Protein AF-A0A9E5UJX3-F1 (afdb_monomer_lite)

Foldseek 3Di:
DDPDPDPPPPPPPDDDPVSVCVVVVHDDDPVNVVVVVVVVVVVVVVVVVVVVVVCVVVVVD

pLDDT: mean 80.97, std 16.16, range [43.59, 97.94]

Secondary structure (DSSP, 8-state):
----------------HHHHHHHHTS---HHHHHHHHHHHHHHHHHHHHHHHHHHHHHHT-

Structure (mmCIF, N/CA/C/O backbone):
data_AF-A0A9E5UJX3-F1
#
_entry.id   AF-A0A9E5UJX3-F1
#
loop_
_atom_site.group_PDB
_atom_site.id
_atom_site.type_symbol
_atom_site.label_atom_id
_atom_site.label_alt_id
_atom_site.label_comp_id
_atom_site.label_asym_id
_atom_site.label_entity_id
_atom_site.label_seq_id
_atom_site.pdbx_PDB_ins_code
_atom_site.Cartn_x
_atom_site.Cartn_y
_atom_site.Cartn_z
_atom_site.occupancy
_atom_site.B_iso_or_equiv
_atom_site.auth_seq_id
_atom_site.auth_comp_id
_atom_site.auth_asym_id
_atom_site.auth_atom_id
_atom_site.pdbx_PDB_model_num
ATOM 1 N N . MET A 1 1 ? 8.292 54.490 -33.295 1.00 43.59 1 MET A N 1
ATOM 2 C CA . MET A 1 1 ? 7.383 53.369 -33.595 1.00 43.59 1 MET A CA 1
ATOM 3 C C . MET A 1 1 ? 7.763 52.274 -32.627 1.00 43.59 1 MET A C 1
ATOM 5 O O . MET A 1 1 ? 8.896 51.826 -32.673 1.00 43.59 1 MET A O 1
ATOM 9 N N . SER A 1 2 ? 6.908 52.021 -31.641 1.00 48.94 2 SER A N 1
ATOM 10 C CA . SER A 1 2 ? 7.180 51.058 -30.577 1.00 48.94 2 SER A CA 1
ATOM 11 C C . SER A 1 2 ? 6.888 49.663 -31.109 1.00 48.94 2 SER A C 1
ATOM 13 O O . SER A 1 2 ? 5.736 49.382 -31.440 1.00 48.94 2 SER A O 1
ATOM 15 N N . ASP A 1 3 ? 7.912 48.818 -31.200 1.00 55.31 3 ASP A N 1
ATOM 16 C CA . ASP A 1 3 ? 7.731 47.398 -31.481 1.00 55.31 3 ASP A CA 1
ATOM 17 C C . ASP A 1 3 ? 6.976 46.772 -30.307 1.00 55.31 3 ASP A C 1
ATOM 19 O O . ASP A 1 3 ? 7.486 46.608 -29.198 1.00 55.31 3 ASP A O 1
ATOM 23 N N . LYS A 1 4 ? 5.691 46.513 -30.539 1.00 64.06 4 LYS A N 1
ATOM 24 C CA . LYS A 1 4 ? 4.835 45.747 -29.641 1.00 64.06 4 LYS A CA 1
ATOM 25 C C . LYS A 1 4 ? 5.373 44.312 -29.631 1.00 64.06 4 LYS A C 1
ATOM 27 O O . LYS A 1 4 ? 5.570 43.770 -30.717 1.00 64.06 4 LYS A O 1
ATOM 32 N N . PRO A 1 5 ? 5.603 43.679 -28.468 1.00 56.56 5 PRO A N 1
ATOM 33 C CA . PRO A 1 5 ? 5.962 42.272 -28.455 1.00 56.56 5 PRO A CA 1
ATOM 34 C C . PRO A 1 5 ? 4.795 41.483 -29.054 1.00 56.56 5 PRO A C 1
ATOM 36 O O . PRO A 1 5 ? 3.664 41.539 -28.563 1.00 56.56 5 PRO A O 1
ATOM 39 N N . ASP A 1 6 ? 5.076 40.824 -30.170 1.00 54.47 6 ASP A N 1
ATOM 40 C CA . ASP A 1 6 ? 4.166 39.925 -30.858 1.00 54.47 6 ASP A CA 1
ATOM 41 C C . ASP A 1 6 ? 3.858 38.737 -29.934 1.00 54.47 6 ASP A C 1
ATOM 43 O O . ASP A 1 6 ? 4.727 37.915 -29.645 1.00 54.47 6 ASP A O 1
ATOM 47 N N . SER A 1 7 ? 2.631 38.677 -29.409 1.00 55.19 7 SER A N 1
ATOM 48 C CA . SER A 1 7 ? 2.190 37.621 -28.490 1.00 55.19 7 SER A CA 1
ATOM 49 C C . SER A 1 7 ? 1.715 36.359 -29.221 1.00 55.19 7 SER A C 1
ATOM 51 O O . SER A 1 7 ? 0.921 35.600 -28.667 1.00 55.19 7 SER A O 1
ATOM 53 N N . THR A 1 8 ? 2.148 36.136 -30.465 1.00 52.69 8 THR A N 1
ATOM 54 C CA . THR A 1 8 ? 1.781 34.945 -31.249 1.00 52.69 8 THR A CA 1
ATOM 55 C C . THR A 1 8 ? 2.847 33.849 -31.261 1.00 52.69 8 THR A C 1
ATOM 57 O O . THR A 1 8 ? 2.808 32.955 -32.102 1.00 52.69 8 THR A O 1
ATOM 60 N N . LYS A 1 9 ? 3.741 33.813 -30.263 1.00 51.91 9 LYS A N 1
ATOM 61 C CA . LYS A 1 9 ? 4.366 32.540 -29.887 1.00 51.91 9 LYS A CA 1
ATOM 62 C C . LYS A 1 9 ? 3.320 31.676 -29.198 1.00 51.91 9 LYS A C 1
ATOM 64 O O . LYS A 1 9 ? 3.099 31.769 -27.995 1.00 51.91 9 LYS A O 1
ATOM 69 N N . THR A 1 10 ? 2.646 30.849 -29.984 1.00 52.09 10 THR A N 1
ATOM 70 C CA . THR A 1 10 ? 2.081 29.610 -29.465 1.00 52.09 10 THR A CA 1
ATOM 71 C C . THR A 1 10 ? 3.285 28.745 -29.109 1.00 52.09 10 THR A C 1
ATOM 73 O O . THR A 1 10 ? 3.808 28.017 -29.947 1.00 52.09 10 THR A O 1
ATOM 76 N N . ASP A 1 11 ? 3.816 28.933 -27.901 1.00 58.28 11 ASP A N 1
ATOM 77 C CA . ASP A 1 11 ? 4.660 27.920 -27.286 1.00 58.28 11 ASP A CA 1
ATOM 78 C C . ASP A 1 11 ? 3.746 26.699 -27.178 1.00 58.28 11 ASP A C 1
ATOM 80 O O . ASP A 1 11 ? 2.772 26.699 -26.422 1.00 58.28 11 ASP A O 1
ATOM 84 N N . ASP A 1 12 ? 3.945 25.749 -28.085 1.00 63.47 12 ASP A N 1
ATOM 85 C CA . ASP A 1 12 ? 3.124 24.557 -28.207 1.00 63.47 12 ASP A CA 1
ATOM 86 C C . ASP A 1 12 ? 3.243 23.819 -26.865 1.00 63.47 12 ASP A C 1
ATOM 88 O O . ASP A 1 12 ? 4.261 23.198 -26.575 1.00 63.47 12 ASP A O 1
ATOM 92 N N . ASN A 1 13 ? 2.240 23.953 -25.986 1.00 70.00 13 ASN A N 1
ATOM 93 C CA . ASN A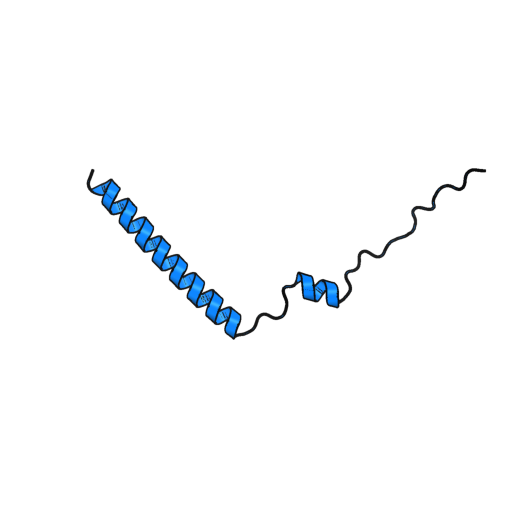 1 13 ? 2.203 23.328 -24.652 1.00 70.00 13 ASN A CA 1
ATOM 94 C C . ASN A 1 13 ? 1.947 21.812 -24.748 1.00 70.00 13 ASN A C 1
ATOM 96 O O . ASN A 1 13 ? 1.335 21.198 -23.871 1.00 70.00 13 ASN A O 1
ATOM 100 N N . THR A 1 14 ? 2.356 21.219 -25.860 1.00 78.75 14 THR A N 1
ATOM 101 C CA . THR A 1 14 ? 2.189 19.819 -26.186 1.00 78.75 14 THR A CA 1
ATOM 102 C C . THR A 1 14 ? 3.317 19.076 -25.497 1.00 78.75 14 THR A C 1
ATOM 104 O O . THR A 1 14 ? 4.486 19.279 -25.812 1.00 78.75 14 THR A O 1
ATOM 107 N N . LEU A 1 15 ? 2.960 18.248 -24.520 1.00 81.00 15 LEU A N 1
ATOM 108 C CA . LEU A 1 15 ? 3.922 17.395 -23.839 1.00 81.00 15 LEU A CA 1
ATOM 109 C C . LEU A 1 15 ? 4.527 16.424 -24.852 1.00 81.00 15 LEU A C 1
ATOM 111 O O . LEU A 1 15 ? 3.795 15.764 -25.600 1.00 81.00 15 LEU A O 1
ATOM 115 N N . ASP A 1 16 ? 5.852 16.337 -24.873 1.00 84.31 16 ASP A N 1
ATOM 116 C CA . ASP A 1 16 ? 6.524 15.291 -25.627 1.00 84.31 16 ASP A CA 1
ATOM 117 C C . ASP A 1 16 ? 6.278 13.913 -24.982 1.00 84.31 16 ASP A C 1
ATOM 119 O O . ASP A 1 16 ? 5.782 13.787 -23.857 1.00 84.31 16 ASP A O 1
ATOM 123 N N . SER A 1 17 ? 6.581 12.844 -25.719 1.00 81.69 17 SER A N 1
ATOM 124 C CA . SER A 1 17 ? 6.312 11.481 -25.251 1.00 81.69 17 SER A CA 1
ATOM 125 C C . SER A 1 17 ? 7.068 11.120 -23.969 1.00 81.69 17 SER A C 1
ATOM 127 O O . SER A 1 17 ? 6.531 10.359 -23.171 1.00 81.69 17 SER A O 1
ATOM 129 N N . ALA A 1 18 ? 8.260 11.680 -23.742 1.00 80.50 18 ALA A N 1
ATOM 130 C CA . ALA A 1 18 ? 9.028 11.424 -22.526 1.00 80.50 18 ALA A CA 1
ATOM 131 C C . ALA A 1 18 ? 8.400 12.135 -21.317 1.00 80.50 18 ALA A C 1
ATOM 133 O O . ALA A 1 18 ? 8.297 11.554 -20.239 1.00 80.50 18 ALA A O 1
ATOM 134 N N . GLN A 1 19 ? 7.900 13.358 -21.511 1.00 82.81 19 GLN A N 1
ATOM 135 C CA . GLN A 1 19 ? 7.160 14.102 -20.490 1.00 82.81 19 GLN A CA 1
ATOM 136 C C . GLN A 1 19 ? 5.833 13.421 -20.133 1.00 82.81 19 GLN A C 1
ATOM 138 O O . GLN A 1 19 ? 5.439 13.398 -18.968 1.00 82.81 19 GLN A O 1
ATOM 143 N N . LEU A 1 20 ? 5.140 12.845 -21.120 1.00 82.12 20 LEU A N 1
ATOM 144 C CA . LEU A 1 20 ? 3.927 12.059 -20.877 1.00 82.12 20 LEU A CA 1
ATOM 145 C C . LEU A 1 20 ? 4.221 10.789 -20.073 1.00 82.12 20 LEU A C 1
ATOM 147 O O . LEU A 1 20 ? 3.456 10.463 -19.168 1.00 82.12 20 LEU A O 1
ATOM 151 N N . GLU A 1 21 ? 5.316 10.095 -20.378 1.00 81.44 21 GLU A N 1
ATOM 152 C CA . GLU A 1 21 ? 5.741 8.883 -19.669 1.00 81.44 21 GLU A CA 1
ATOM 153 C C . GLU A 1 21 ? 6.145 9.178 -18.215 1.00 81.44 21 GLU A C 1
ATOM 155 O O . GLU A 1 21 ? 5.733 8.466 -17.296 1.00 81.44 21 GLU A O 1
ATOM 160 N N . GLU A 1 22 ? 6.870 10.279 -17.990 1.00 79.56 22 GLU A N 1
ATOM 161 C CA . GLU A 1 22 ? 7.234 10.754 -16.651 1.00 79.56 22 GLU A CA 1
ATOM 162 C C . GLU A 1 22 ? 5.991 11.102 -15.816 1.00 79.56 22 GLU A C 1
ATOM 164 O O . GLU A 1 22 ? 5.870 10.671 -14.667 1.00 79.56 22 GLU A O 1
ATOM 169 N N . ILE A 1 23 ? 5.029 11.829 -16.397 1.00 80.69 23 ILE A N 1
ATOM 170 C CA . ILE A 1 23 ? 3.783 12.209 -15.710 1.00 80.69 23 ILE A CA 1
ATOM 171 C C . ILE A 1 23 ? 2.880 10.995 -15.466 1.00 80.69 23 ILE A C 1
ATOM 173 O O . ILE A 1 23 ? 2.189 10.941 -14.446 1.00 80.69 23 ILE A O 1
ATOM 177 N N . ALA A 1 24 ? 2.879 10.016 -16.372 1.00 78.50 24 ALA A N 1
ATOM 178 C CA . ALA A 1 24 ? 2.097 8.792 -16.226 1.00 78.50 24 ALA A CA 1
ATOM 179 C C . ALA A 1 24 ? 2.596 7.888 -15.083 1.00 78.50 24 ALA A C 1
ATOM 181 O O . ALA A 1 24 ? 1.880 6.967 -14.691 1.00 78.50 24 ALA A O 1
ATOM 182 N N . GLY A 1 25 ? 3.779 8.163 -14.516 1.00 75.00 25 GLY A N 1
ATOM 183 C CA . GLY A 1 25 ? 4.351 7.378 -13.422 1.00 75.00 25 GLY A CA 1
ATOM 184 C C . GLY A 1 25 ? 4.986 6.063 -13.879 1.00 75.00 25 GLY A C 1
ATOM 185 O O . GLY A 1 25 ? 5.240 5.196 -13.043 1.00 75.00 25 GLY A O 1
ATOM 186 N N . GLY A 1 26 ? 5.264 5.930 -15.180 1.00 77.81 26 GLY A N 1
ATOM 187 C CA . GLY A 1 26 ? 5.834 4.730 -15.791 1.00 77.81 26 GLY A CA 1
ATOM 188 C C . GLY A 1 26 ? 4.843 3.573 -15.972 1.00 77.81 26 GLY A C 1
ATOM 189 O O . GLY A 1 26 ? 3.634 3.704 -15.776 1.00 77.81 26 GLY A O 1
ATOM 190 N N . ASP A 1 27 ? 5.375 2.418 -16.375 1.00 81.75 27 ASP A N 1
ATOM 191 C CA . ASP A 1 27 ? 4.585 1.211 -16.617 1.00 81.75 27 ASP A CA 1
ATOM 192 C C . ASP A 1 27 ? 4.112 0.565 -15.308 1.00 81.75 27 ASP A C 1
ATOM 194 O O . ASP A 1 27 ? 4.907 0.245 -14.425 1.00 81.75 27 ASP A O 1
ATOM 198 N N . CYS A 1 28 ? 2.811 0.277 -15.214 1.00 82.50 28 CYS A N 1
ATOM 199 C CA . CYS A 1 28 ? 2.269 -0.544 -14.135 1.00 82.50 28 CYS A CA 1
ATOM 200 C C . 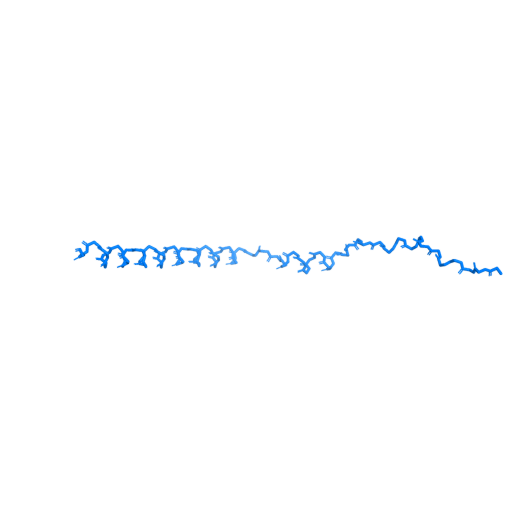CYS A 1 28 ? 2.543 -2.025 -14.424 1.00 82.50 28 CYS A C 1
ATOM 202 O O . CYS A 1 28 ? 1.962 -2.613 -15.343 1.00 82.50 28 CYS A O 1
ATOM 204 N N . THR A 1 29 ? 3.421 -2.648 -13.638 1.00 89.75 29 THR A N 1
ATOM 205 C CA . THR A 1 29 ? 3.746 -4.066 -13.809 1.00 89.75 29 THR A CA 1
ATOM 206 C C . THR A 1 29 ? 2.760 -4.964 -13.061 1.00 89.75 29 THR A C 1
ATOM 208 O O . THR A 1 29 ? 2.118 -4.571 -12.086 1.00 89.75 29 THR A O 1
ATOM 211 N N . ALA A 1 30 ? 2.691 -6.241 -13.452 1.00 91.12 30 ALA A N 1
ATOM 212 C CA . ALA A 1 30 ? 1.911 -7.237 -12.712 1.00 91.12 30 ALA A CA 1
ATOM 213 C C . ALA A 1 30 ? 2.350 -7.359 -11.238 1.00 91.12 30 ALA A C 1
ATOM 215 O O . ALA A 1 30 ? 1.532 -7.665 -10.374 1.00 91.12 30 ALA A O 1
ATOM 216 N N . ARG A 1 31 ? 3.632 -7.099 -10.941 1.00 93.12 31 ARG A N 1
ATOM 217 C CA . ARG A 1 31 ? 4.158 -7.104 -9.573 1.00 93.12 31 ARG A CA 1
ATOM 218 C C . ARG A 1 31 ? 3.617 -5.931 -8.760 1.00 93.12 31 ARG A C 1
ATOM 220 O O . ARG A 1 31 ? 3.240 -6.139 -7.612 1.00 93.12 31 ARG A O 1
ATOM 227 N N . ASP A 1 32 ? 3.527 -4.746 -9.360 1.00 92.88 32 ASP A N 1
ATOM 228 C CA . ASP A 1 32 ? 2.992 -3.556 -8.690 1.00 92.88 32 ASP A CA 1
ATOM 229 C C . ASP A 1 32 ? 1.529 -3.763 -8.303 1.0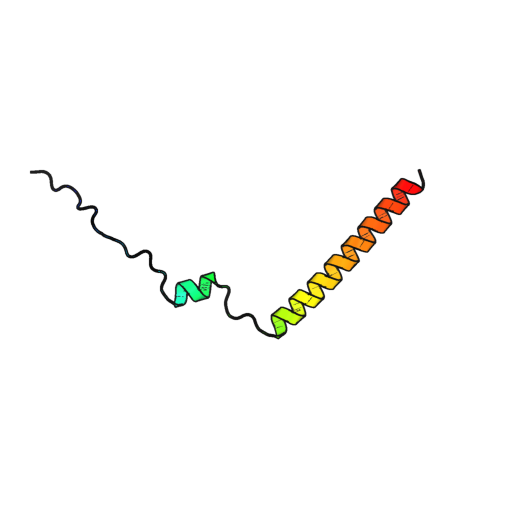0 92.88 32 ASP A C 1
ATOM 231 O O . ASP A 1 32 ? 1.132 -3.441 -7.188 1.00 92.88 32 ASP A O 1
ATOM 235 N N . ILE A 1 33 ? 0.745 -4.404 -9.177 1.00 93.06 33 ILE A N 1
ATOM 236 C CA . ILE A 1 33 ? -0.653 -4.757 -8.892 1.00 93.06 33 ILE A CA 1
ATOM 237 C C . ILE A 1 33 ? -0.752 -5.686 -7.675 1.00 93.06 33 ILE A C 1
ATOM 239 O O . ILE A 1 33 ? -1.595 -5.464 -6.801 1.00 93.06 33 ILE A O 1
ATOM 243 N N . VAL A 1 34 ? 0.105 -6.710 -7.592 1.00 97.00 34 VAL A N 1
ATOM 244 C CA . VAL A 1 34 ? 0.137 -7.625 -6.438 1.00 97.00 34 VAL A CA 1
ATOM 245 C C . VAL A 1 34 ? 0.481 -6.858 -5.164 1.00 97.00 34 VAL A C 1
ATOM 247 O O . VAL A 1 34 ? -0.263 -6.943 -4.191 1.00 97.00 34 VAL A O 1
ATOM 250 N N . THR A 1 35 ? 1.537 -6.042 -5.188 1.00 96.12 35 THR A N 1
ATOM 251 C CA . THR A 1 35 ? 1.962 -5.248 -4.027 1.00 96.12 35 THR A CA 1
ATOM 252 C C . THR A 1 35 ? 0.892 -4.250 -3.575 1.00 96.12 35 THR A C 1
ATOM 254 O O . THR A 1 35 ? 0.647 -4.116 -2.377 1.00 96.12 35 THR A O 1
ATOM 257 N N . ILE A 1 36 ? 0.208 -3.584 -4.511 1.00 95.19 36 ILE A N 1
ATOM 258 C CA . ILE A 1 36 ? -0.919 -2.694 -4.198 1.00 95.19 36 ILE A CA 1
ATOM 259 C C . ILE A 1 36 ? -2.045 -3.487 -3.533 1.00 95.19 36 ILE A C 1
ATOM 261 O O . ILE A 1 36 ? -2.584 -3.052 -2.518 1.00 95.19 36 ILE A O 1
ATOM 265 N N . THR A 1 37 ? -2.384 -4.658 -4.073 1.00 96.81 37 THR A N 1
ATOM 266 C CA . THR A 1 37 ? -3.471 -5.490 -3.541 1.00 96.81 37 THR A CA 1
ATOM 267 C C . THR A 1 37 ? -3.160 -5.973 -2.124 1.00 96.81 37 THR A C 1
ATOM 269 O O . THR A 1 37 ? -4.002 -5.838 -1.239 1.00 96.81 37 THR A O 1
ATOM 272 N N . GLU A 1 38 ? -1.941 -6.457 -1.880 1.00 97.44 38 GLU A N 1
ATOM 273 C CA . GLU A 1 38 ? -1.479 -6.865 -0.547 1.00 97.44 38 GLU A CA 1
ATOM 274 C C . GLU A 1 38 ? -1.522 -5.696 0.450 1.00 97.44 38 GLU A C 1
ATOM 276 O O . GLU A 1 38 ? -2.041 -5.840 1.560 1.00 97.44 38 GLU A O 1
ATOM 281 N N . GLY A 1 39 ? -1.047 -4.515 0.038 1.00 97.62 39 GLY A N 1
ATOM 282 C CA . GLY A 1 39 ? -1.089 -3.308 0.865 1.00 97.62 39 GLY A CA 1
ATOM 283 C C . GLY A 1 39 ? -2.515 -2.861 1.200 1.00 97.62 39 GLY A C 1
ATOM 284 O O . GLY A 1 39 ? -2.790 -2.476 2.337 1.00 97.62 39 GLY A O 1
ATOM 285 N N . LEU A 1 40 ? -3.441 -2.954 0.240 1.00 97.81 40 LEU A N 1
ATOM 286 C CA . LEU A 1 40 ? -4.857 -2.639 0.449 1.00 97.81 40 LEU A CA 1
ATOM 287 C C . LEU A 1 40 ? -5.516 -3.606 1.436 1.00 97.81 40 LEU A C 1
ATOM 289 O O . LEU A 1 40 ? -6.253 -3.159 2.317 1.00 97.81 40 LEU A O 1
ATOM 293 N N . THR A 1 41 ? -5.232 -4.906 1.329 1.00 97.81 41 THR A N 1
ATOM 294 C CA . THR A 1 41 ? -5.723 -5.907 2.285 1.00 97.81 41 THR A CA 1
ATOM 295 C C . THR A 1 41 ? -5.239 -5.595 3.697 1.00 97.81 41 THR A C 1
ATOM 297 O O . THR A 1 41 ? -6.051 -5.508 4.616 1.00 97.81 41 THR A O 1
ATOM 300 N N . GLN A 1 42 ? -3.942 -5.333 3.866 1.00 97.88 42 GLN A N 1
ATOM 301 C CA . GLN A 1 42 ? -3.379 -5.048 5.184 1.00 97.88 42 GLN A CA 1
ATOM 302 C C . GLN A 1 42 ? -3.911 -3.735 5.780 1.00 97.88 42 GLN A C 1
ATOM 304 O O . GLN A 1 42 ? -4.193 -3.654 6.976 1.00 97.88 42 GLN A O 1
ATOM 309 N N . ALA A 1 43 ? -4.095 -2.700 4.956 1.00 97.75 43 ALA A N 1
ATOM 310 C CA . ALA A 1 43 ? -4.702 -1.446 5.397 1.00 97.75 43 ALA A CA 1
ATOM 311 C C . ALA A 1 43 ? -6.153 -1.643 5.865 1.00 97.75 43 ALA A C 1
ATOM 313 O O . ALA A 1 43 ? -6.564 -1.046 6.863 1.00 97.75 43 ALA A O 1
ATOM 314 N N . TYR A 1 44 ? -6.915 -2.492 5.171 1.00 97.62 44 TYR A N 1
ATOM 315 C CA . TYR A 1 44 ? -8.282 -2.830 5.556 1.00 97.62 44 TYR A CA 1
ATOM 316 C C . TYR A 1 44 ? -8.332 -3.577 6.894 1.00 97.62 44 TYR A C 1
ATOM 318 O O . TYR A 1 44 ? -9.104 -3.195 7.772 1.00 97.62 44 TYR A O 1
ATOM 326 N N . GLU A 1 45 ? -7.482 -4.588 7.084 1.00 97.94 45 GLU A N 1
ATOM 327 C CA . GLU A 1 45 ? -7.394 -5.331 8.350 1.00 97.94 45 GLU A CA 1
ATOM 328 C C . GLU A 1 45 ? -7.048 -4.401 9.521 1.00 97.94 45 GLU A C 1
ATOM 330 O O . GLU A 1 45 ? -7.760 -4.377 10.524 1.00 97.94 45 GLU A O 1
ATOM 335 N N . ASN A 1 46 ? -6.048 -3.530 9.349 1.00 97.56 46 ASN A N 1
ATOM 336 C CA . ASN A 1 46 ? -5.678 -2.541 10.364 1.00 97.56 46 ASN A CA 1
ATOM 337 C C . ASN A 1 46 ? -6.836 -1.593 10.719 1.00 97.56 46 ASN A C 1
ATOM 339 O O . ASN A 1 46 ? -7.006 -1.218 11.882 1.00 97.56 46 ASN A O 1
ATOM 343 N N . LEU A 1 47 ? -7.637 -1.186 9.728 1.00 97.12 47 LEU A N 1
ATOM 344 C CA . LEU A 1 47 ? -8.802 -0.331 9.953 1.00 97.12 47 LEU A CA 1
ATOM 345 C C . LEU A 1 47 ? -9.888 -1.057 10.758 1.00 97.12 47 LEU A C 1
ATOM 347 O O . LEU A 1 47 ? -10.486 -0.458 11.659 1.00 97.12 47 LEU A O 1
ATOM 351 N N . VAL A 1 48 ? -10.142 -2.329 10.443 1.00 96.75 48 VAL A N 1
ATOM 352 C CA . VAL A 1 48 ? -11.101 -3.168 11.174 1.00 96.75 48 VAL A CA 1
ATOM 353 C C . VAL A 1 48 ? -10.653 -3.354 12.621 1.00 96.75 48 VAL A C 1
ATOM 355 O O . VAL A 1 48 ? -11.459 -3.135 13.529 1.00 96.75 48 VAL A O 1
ATOM 358 N N . ASP A 1 49 ? -9.380 -3.673 12.849 1.00 96.06 49 ASP A N 1
ATOM 359 C CA . ASP A 1 49 ? -8.818 -3.857 14.191 1.00 96.06 49 ASP A CA 1
ATOM 360 C C . ASP A 1 49 ? -8.900 -2.574 15.017 1.00 96.06 49 ASP A C 1
ATOM 362 O O . ASP A 1 49 ? -9.375 -2.581 16.157 1.00 96.06 49 ASP A O 1
ATOM 366 N N . PHE A 1 50 ? -8.506 -1.443 14.425 1.00 95.88 50 PHE A N 1
ATOM 367 C CA . PHE A 1 50 ? -8.607 -0.144 15.080 1.00 95.88 50 PHE A CA 1
ATOM 368 C C . PHE A 1 50 ? -10.055 0.188 15.455 1.00 95.88 50 PHE A C 1
ATOM 370 O O . PHE A 1 50 ? -10.336 0.592 16.585 1.00 95.88 50 PHE A O 1
ATOM 377 N N . THR A 1 51 ? -10.987 -0.006 14.521 1.00 94.25 51 THR A N 1
ATOM 378 C CA . THR A 1 51 ? -12.402 0.306 14.747 1.00 94.25 51 THR A CA 1
ATOM 379 C C . THR A 1 51 ? -13.001 -0.602 15.819 1.00 94.25 51 THR A C 1
ATOM 381 O O . THR A 1 51 ? -13.702 -0.117 16.708 1.00 94.25 51 THR A O 1
ATOM 384 N N . SER A 1 52 ? -12.671 -1.894 15.791 1.00 93.19 52 SER A N 1
ATOM 385 C CA . SER A 1 52 ? -13.090 -2.865 16.809 1.00 93.19 52 SER A CA 1
ATOM 386 C C . SER A 1 52 ? -12.574 -2.465 18.191 1.00 93.19 52 SER A C 1
ATOM 388 O O . SER A 1 52 ? -13.354 -2.382 19.140 1.00 93.19 52 SER A O 1
ATOM 390 N N . HIS A 1 53 ? -11.295 -2.085 18.287 1.00 92.69 53 HIS A N 1
ATOM 391 C CA . HIS A 1 53 ? -10.702 -1.603 19.532 1.00 92.69 53 HIS A CA 1
ATOM 392 C C . HIS A 1 53 ? -11.419 -0.365 20.092 1.00 92.69 53 HIS A C 1
ATOM 394 O O . HIS A 1 53 ? -11.675 -0.271 21.295 1.00 92.69 53 HIS A O 1
ATOM 400 N N . VAL A 1 54 ? -11.752 0.601 19.230 1.00 92.00 54 VAL A N 1
ATOM 401 C CA . VAL A 1 54 ? -12.482 1.811 19.637 1.00 92.00 54 VAL A CA 1
ATOM 402 C C . VAL A 1 54 ? -13.887 1.464 20.131 1.00 92.00 54 VAL A C 1
ATOM 404 O O . VAL A 1 54 ? -14.296 1.972 21.177 1.00 92.00 54 VAL A O 1
ATOM 407 N N . ILE A 1 55 ? -14.611 0.592 19.423 1.00 89.12 55 ILE A N 1
ATOM 408 C CA . ILE A 1 55 ? -15.963 0.166 19.814 1.00 89.12 55 ILE A CA 1
ATOM 409 C C . ILE A 1 55 ? -15.940 -0.496 21.189 1.00 89.12 55 ILE A C 1
ATOM 411 O O . ILE A 1 55 ? -16.726 -0.106 22.049 1.00 89.12 55 ILE A O 1
ATOM 415 N N . GLU A 1 56 ? -15.025 -1.436 21.432 1.00 87.38 56 GLU A N 1
ATOM 416 C CA . GLU A 1 56 ? -14.894 -2.100 22.735 1.00 87.38 56 GLU A CA 1
ATOM 417 C C . GLU A 1 56 ? -14.676 -1.090 23.868 1.00 87.38 56 GLU A C 1
ATOM 419 O O . GLU A 1 56 ? -15.320 -1.166 24.914 1.00 87.38 56 GLU A O 1
ATOM 424 N N . ARG A 1 57 ? -13.825 -0.081 23.651 1.00 81.44 57 ARG A N 1
ATOM 425 C CA . ARG A 1 57 ? -13.559 0.957 24.662 1.00 81.44 57 ARG A CA 1
ATOM 426 C C . ARG A 1 57 ? -14.759 1.855 24.948 1.00 81.44 57 ARG A C 1
ATOM 428 O O . ARG A 1 57 ? -14.870 2.363 26.062 1.00 81.44 57 ARG A O 1
ATOM 435 N N . VAL A 1 58 ? -15.612 2.095 23.954 1.00 79.06 58 VAL A N 1
ATOM 436 C CA . VAL A 1 58 ? -16.802 2.945 24.101 1.00 79.06 58 VAL A CA 1
ATOM 437 C C . VAL A 1 58 ? -17.982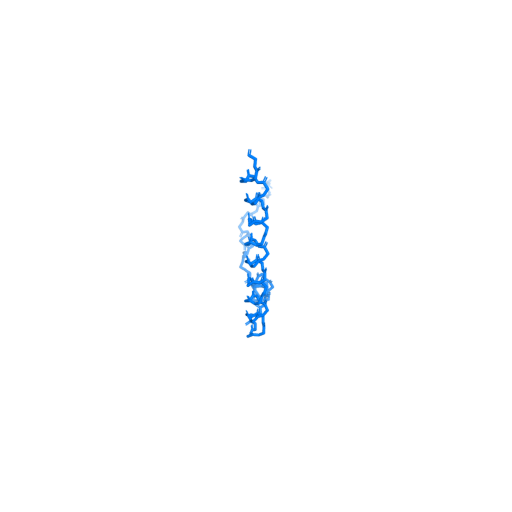 2.153 24.667 1.00 79.06 58 VAL A C 1
ATOM 439 O O . VAL A 1 58 ? -18.690 2.676 25.517 1.00 79.06 58 VAL A O 1
ATOM 442 N N . ALA A 1 59 ? -18.172 0.902 24.246 1.00 70.00 59 ALA A N 1
ATOM 443 C CA . ALA A 1 59 ? -19.294 0.055 24.655 1.00 70.00 59 ALA A CA 1
ATOM 444 C C . ALA A 1 59 ? -19.187 -0.473 26.098 1.00 70.00 59 ALA A C 1
ATOM 446 O O . ALA A 1 59 ? -20.195 -0.864 26.677 1.00 70.00 59 ALA A O 1
ATOM 447 N N . ILE A 1 60 ? -17.983 -0.490 26.684 1.00 65.38 60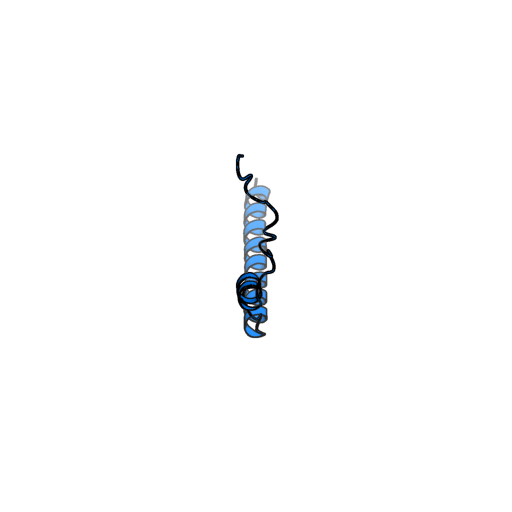 ILE A N 1
ATOM 448 C CA . ILE A 1 60 ? -17.756 -0.866 28.094 1.00 65.38 60 ILE A CA 1
ATOM 449 C C . ILE A 1 60 ? -18.092 0.298 29.063 1.00 65.38 60 ILE A C 1
ATOM 451 O O . ILE A 1 60 ? -18.010 0.138 30.281 1.00 65.38 60 ILE A O 1
ATOM 455 N N . LYS A 1 61 ? -18.493 1.467 28.548 1.00 49.44 61 LYS A N 1
ATOM 456 C CA . LYS A 1 61 ? -18.903 2.635 29.341 1.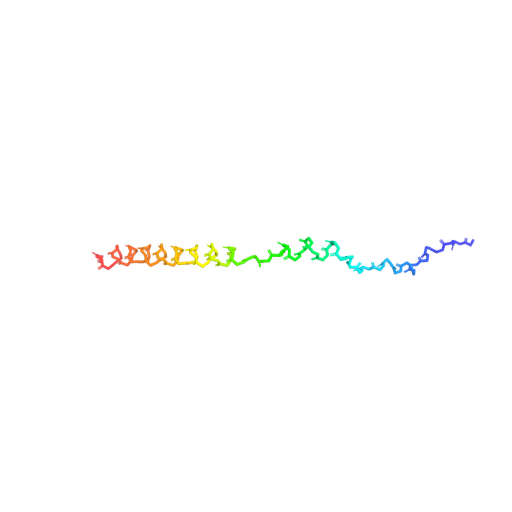00 49.44 61 LYS A CA 1
ATOM 457 C C . LYS A 1 61 ? -20.418 2.718 29.500 1.00 49.44 61 LYS A C 1
ATOM 459 O O . LYS A 1 61 ? -20.842 3.107 30.611 1.00 49.44 61 LYS A O 1
#

Radius of gyration: 26.47 Å; chains: 1; bounding box: 28×61×63 Å

Sequence (61 aa):
MSDKPDSTKTDDNTLDSAQLEEIAGGDCTARDIVTITEGLTQAYENLVDFTSHVIERVAIK